Protein AF-A0A5E4XZZ7-F1 (afdb_monomer_lite)

Sequence (105 aa):
MIPFALSSIASPIALQRLDGAQTLAAIDVLADVLIDCVQGGASVSFMQPLTRERATAFWRKVAEGVARGERALLVARWREPGSARDGEIVGQPPLAPSARHQRTK

Secondary structure (DSSP, 8-state):
------------EEEEEE-HHHHHHTHHHHHHHHHHHHHTT---SPPSP--HHHHHHHHHHHHHHHHTTS--EEEEEE--TTSS----B---PPPPPP-------

Foldseek 3Di:
DDPPPPPPPPQQKDKDKDALVRLLVCLQLQLVLVQCCVVVVPPDPDDPDDDSVNSSVVSNVVSVCRNVVVDIDMWIWGDDVPDPDGDHTNDDDDDDDDDDDDDDD

Structure (mmCIF, N/CA/C/O backbone):
data_AF-A0A5E4XZZ7-F1
#
_entry.id   AF-A0A5E4XZZ7-F1
#
loop_
_atom_site.group_PDB
_atom_site.id
_atom_site.type_symbol
_atom_site.label_atom_id
_atom_site.label_alt_id
_atom_site.label_comp_id
_atom_site.label_asym_id
_atom_site.label_entity_id
_atom_site.label_seq_id
_atom_site.pdbx_PDB_ins_code
_atom_site.Cartn_x
_atom_site.Cartn_y
_atom_site.Cartn_z
_atom_site.occupancy
_atom_site.B_iso_or_equiv
_atom_site.auth_seq_id
_atom_site.auth_comp_id
_atom_site.auth_asym_id
_atom_site.auth_atom_id
_atom_site.pdbx_PDB_model_num
ATOM 1 N N . MET A 1 1 ? -22.284 -7.184 -41.454 1.00 45.28 1 MET A N 1
ATOM 2 C CA . MET A 1 1 ? -22.952 -7.025 -40.145 1.00 45.28 1 MET A CA 1
ATOM 3 C C . MET A 1 1 ? -22.114 -7.778 -39.120 1.00 45.28 1 MET A C 1
ATOM 5 O O . MET A 1 1 ? -22.239 -8.988 -39.025 1.00 45.28 1 MET A O 1
ATOM 9 N N . ILE A 1 2 ? -21.158 -7.100 -38.480 1.00 46.88 2 ILE A N 1
ATOM 10 C CA . ILE A 1 2 ? -20.247 -7.693 -37.484 1.00 46.88 2 ILE A CA 1
ATOM 11 C C . ILE A 1 2 ? -20.824 -7.351 -36.104 1.00 46.88 2 ILE A C 1
ATOM 13 O O . ILE A 1 2 ? -21.117 -6.172 -35.886 1.00 46.88 2 ILE A O 1
ATOM 17 N N . PRO A 1 3 ? -21.021 -8.312 -35.184 1.00 49.19 3 PRO A N 1
ATOM 18 C CA . PRO A 1 3 ? -21.425 -7.981 -33.832 1.00 49.19 3 PRO A CA 1
ATOM 19 C C . PRO A 1 3 ? -20.214 -7.361 -33.136 1.00 49.19 3 PRO A C 1
ATOM 21 O O . PRO A 1 3 ? -19.229 -8.033 -32.838 1.00 49.19 3 PRO A O 1
ATOM 24 N N . PHE A 1 4 ? -20.275 -6.049 -32.925 1.00 41.44 4 PHE A N 1
ATOM 25 C CA . PHE A 1 4 ? -19.386 -5.339 -32.018 1.00 41.44 4 PHE A CA 1
ATOM 26 C C . PHE A 1 4 ? -19.702 -5.872 -30.617 1.00 41.44 4 PHE A C 1
ATOM 28 O O . PHE A 1 4 ? -20.633 -5.412 -29.958 1.00 41.44 4 PHE A O 1
ATOM 35 N N . ALA A 1 5 ? -18.991 -6.917 -30.192 1.00 49.12 5 ALA A N 1
ATOM 36 C CA . ALA A 1 5 ? -18.970 -7.291 -28.794 1.00 49.12 5 ALA A CA 1
ATOM 37 C C . ALA A 1 5 ? -18.444 -6.062 -28.055 1.00 49.12 5 ALA A C 1
ATOM 39 O O . ALA A 1 5 ? -17.277 -5.693 -28.191 1.00 49.12 5 ALA A O 1
ATOM 40 N N . LEU A 1 6 ? -19.327 -5.390 -27.320 1.00 46.50 6 LEU A N 1
ATOM 41 C CA . LEU A 1 6 ? -18.929 -4.517 -26.232 1.00 46.50 6 LEU A CA 1
ATOM 42 C C . LEU A 1 6 ? -18.174 -5.420 -25.258 1.00 46.50 6 LEU A C 1
ATOM 44 O O . LEU A 1 6 ? -18.767 -6.025 -24.368 1.00 46.50 6 LEU A O 1
ATOM 48 N N . SER A 1 7 ? -16.872 -5.584 -25.497 1.00 50.84 7 SER A N 1
ATOM 49 C CA . SER A 1 7 ? -15.948 -6.133 -24.524 1.00 50.84 7 SER A CA 1
ATOM 50 C C . SER A 1 7 ? -16.039 -5.166 -23.363 1.00 50.84 7 SER A C 1
ATOM 52 O O . SER A 1 7 ? -15.493 -4.067 -23.422 1.00 50.84 7 SER A O 1
ATOM 54 N N . SER A 1 8 ? -16.873 -5.517 -22.386 1.00 53.66 8 SER A N 1
ATOM 55 C CA . SER A 1 8 ? -17.053 -4.759 -21.164 1.00 53.66 8 SER A CA 1
ATOM 56 C C . SER A 1 8 ? -15.661 -4.481 -20.628 1.00 53.66 8 SER A C 1
ATOM 58 O O . SER A 1 8 ? -14.963 -5.401 -20.206 1.00 53.66 8 SER A O 1
ATOM 60 N N . ILE A 1 9 ? -15.243 -3.219 -20.685 1.00 52.59 9 ILE A N 1
ATOM 61 C CA . ILE A 1 9 ? -13.971 -2.734 -20.152 1.00 52.59 9 ILE A CA 1
ATOM 62 C C . ILE A 1 9 ? -14.116 -2.660 -18.625 1.00 52.59 9 ILE A C 1
ATOM 64 O O . ILE A 1 9 ? -13.876 -1.633 -17.999 1.00 52.59 9 ILE A O 1
ATOM 68 N N . ALA A 1 10 ? -14.610 -3.735 -18.011 1.00 56.34 10 ALA A N 1
ATOM 69 C CA . ALA A 1 10 ? -14.570 -3.898 -16.578 1.00 56.34 10 ALA A CA 1
ATOM 70 C C . ALA A 1 10 ? -13.105 -4.177 -16.270 1.00 56.34 10 ALA A C 1
ATOM 72 O O . ALA A 1 10 ? -12.651 -5.316 -16.362 1.00 56.34 10 ALA A O 1
ATOM 73 N N . SER A 1 11 ? -12.345 -3.108 -16.024 1.00 59.78 11 SER A N 1
ATOM 74 C CA . SER A 1 11 ? -10.963 -3.231 -15.594 1.00 59.78 11 SER A CA 1
ATOM 75 C C . SER A 1 11 ? -10.926 -4.243 -14.446 1.00 59.78 11 SER A C 1
ATOM 77 O O . SER A 1 11 ? -11.712 -4.095 -13.505 1.00 59.78 11 SER A O 1
ATOM 79 N N . PRO A 1 12 ? -10.065 -5.269 -14.510 1.00 71.25 12 PRO A N 1
ATOM 80 C CA . PRO A 1 12 ? -9.959 -6.336 -13.512 1.00 71.25 12 PRO A CA 1
ATOM 81 C C . PRO A 1 12 ? -9.361 -5.838 -12.184 1.00 71.25 12 PRO A C 1
ATOM 83 O O . PRO A 1 12 ? -8.545 -6.495 -11.553 1.00 71.25 12 PRO A O 1
ATOM 86 N N . ILE A 1 13 ? -9.721 -4.640 -11.746 1.00 76.56 13 ILE A N 1
ATOM 87 C CA . ILE A 1 13 ? -9.168 -3.995 -10.570 1.00 76.56 13 ILE A CA 1
ATOM 88 C C . ILE A 1 13 ? -10.130 -4.232 -9.409 1.00 76.56 13 ILE A C 1
ATOM 90 O O . ILE A 1 13 ? -11.238 -3.701 -9.377 1.00 76.56 13 ILE A O 1
ATOM 94 N N . ALA A 1 14 ? -9.694 -5.023 -8.434 1.00 80.88 14 ALA A N 1
ATOM 95 C CA . ALA A 1 14 ? -10.380 -5.208 -7.167 1.00 80.88 14 ALA A CA 1
ATOM 96 C C . ALA A 1 14 ? -9.813 -4.239 -6.123 1.00 80.88 14 ALA A C 1
ATOM 98 O O . ALA A 1 14 ? -8.618 -4.258 -5.825 1.00 80.88 14 ALA A O 1
ATOM 99 N N . LEU A 1 15 ? -10.671 -3.407 -5.533 1.00 82.62 15 LEU A N 1
ATOM 100 C CA . LEU A 1 15 ? -10.294 -2.581 -4.388 1.00 82.62 15 LEU A CA 1
ATOM 101 C C . LEU A 1 15 ? -10.382 -3.408 -3.104 1.00 82.62 15 LEU A C 1
ATOM 103 O O . LEU A 1 15 ? -11.420 -3.995 -2.803 1.00 82.62 15 LEU A O 1
ATOM 107 N N . GLN A 1 16 ? -9.308 -3.419 -2.324 1.00 86.56 16 GLN A N 1
ATOM 108 C CA . GLN A 1 16 ? -9.239 -4.073 -1.024 1.00 86.56 16 GLN A CA 1
ATOM 109 C C . GLN A 1 16 ? -8.833 -3.057 0.041 1.00 86.56 16 GLN A C 1
ATOM 111 O O . GLN A 1 16 ? -7.883 -2.296 -0.136 1.00 86.56 16 GLN A O 1
ATOM 116 N N . ARG A 1 17 ? -9.527 -3.064 1.179 1.00 87.88 17 ARG A N 1
ATOM 117 C CA . ARG A 1 17 ? -9.086 -2.335 2.370 1.00 87.88 17 ARG A CA 1
ATOM 118 C C . ARG A 1 17 ? -8.075 -3.178 3.136 1.00 87.88 17 ARG A C 1
ATOM 120 O O . ARG A 1 17 ? -8.354 -4.345 3.393 1.00 87.88 17 ARG A O 1
ATOM 127 N N . LEU A 1 18 ? -6.939 -2.588 3.497 1.00 88.06 18 LEU A N 1
ATOM 128 C CA . LEU A 1 18 ? -5.955 -3.232 4.364 1.00 88.06 18 LEU A CA 1
ATOM 129 C C . LEU A 1 18 ? -6.146 -2.778 5.811 1.00 88.06 18 LEU A C 1
ATOM 131 O O . LEU A 1 18 ? -6.358 -1.591 6.072 1.00 88.06 18 LEU A O 1
ATOM 135 N N . ASP A 1 19 ? -6.065 -3.721 6.746 1.00 90.25 19 ASP A N 1
ATOM 136 C CA . ASP A 1 19 ? -5.857 -3.424 8.165 1.00 90.25 19 ASP A CA 1
ATOM 137 C C . ASP A 1 19 ? -4.364 -3.193 8.476 1.00 90.25 19 ASP A C 1
ATOM 139 O O . ASP A 1 19 ? -3.503 -3.266 7.594 1.00 90.25 19 ASP A O 1
ATOM 143 N N . GLY A 1 20 ? -4.038 -2.874 9.731 1.00 86.19 20 GLY A N 1
ATOM 144 C CA . GLY A 1 20 ? -2.665 -2.571 10.141 1.00 86.19 20 GLY A CA 1
ATOM 145 C C . GLY A 1 20 ? -1.683 -3.727 9.918 1.00 86.19 20 GLY A C 1
ATOM 146 O O . GLY A 1 20 ? -0.589 -3.500 9.403 1.00 86.19 20 GLY A O 1
ATOM 147 N N . ALA A 1 21 ? -2.076 -4.965 10.232 1.00 88.38 21 ALA A N 1
ATOM 148 C CA . ALA A 1 21 ? -1.232 -6.146 10.053 1.00 88.38 21 ALA A CA 1
ATOM 149 C C . ALA A 1 21 ? -1.043 -6.469 8.566 1.00 88.38 21 ALA A C 1
ATOM 151 O O . ALA A 1 21 ? 0.075 -6.732 8.120 1.00 88.38 21 ALA A O 1
ATOM 152 N N . GLN A 1 22 ? -2.113 -6.364 7.776 1.00 88.44 22 GLN A N 1
ATOM 153 C CA . GLN A 1 22 ? -2.039 -6.524 6.322 1.00 88.44 22 GLN A CA 1
ATOM 154 C C . GLN A 1 22 ? -1.177 -5.445 5.658 1.00 88.44 22 GLN A C 1
ATOM 156 O O . GLN A 1 22 ? -0.441 -5.734 4.718 1.00 88.44 22 GLN A O 1
ATOM 161 N N . THR A 1 23 ? -1.239 -4.209 6.157 1.00 87.50 23 THR A N 1
ATOM 162 C CA . THR A 1 23 ? -0.394 -3.109 5.677 1.00 87.50 23 THR A CA 1
ATOM 163 C C . THR A 1 23 ? 1.073 -3.387 5.988 1.00 87.50 23 THR A C 1
ATOM 165 O O . THR A 1 23 ? 1.909 -3.234 5.105 1.00 87.50 23 THR A O 1
ATOM 168 N N . LEU A 1 24 ? 1.380 -3.850 7.206 1.00 88.75 24 LEU A N 1
ATOM 169 C CA . LEU A 1 24 ? 2.729 -4.247 7.625 1.00 88.75 24 LEU A CA 1
ATOM 170 C C . LEU A 1 24 ? 3.314 -5.354 6.740 1.00 88.75 24 LEU A C 1
ATOM 172 O O . LEU A 1 24 ? 4.466 -5.256 6.324 1.00 88.75 24 LEU A O 1
ATOM 176 N N . ALA A 1 25 ? 2.513 -6.365 6.404 1.00 89.94 25 ALA A N 1
ATOM 177 C CA . ALA A 1 25 ? 2.927 -7.445 5.510 1.00 89.94 25 ALA A CA 1
ATOM 178 C C . ALA A 1 25 ? 3.155 -6.980 4.058 1.0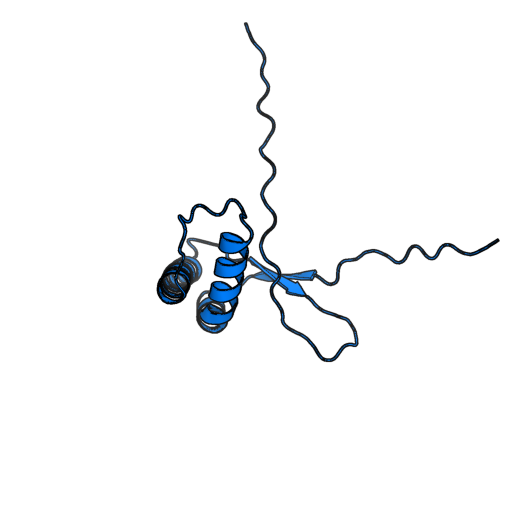0 89.94 25 ALA A C 1
ATOM 180 O O . ALA A 1 25 ? 3.911 -7.610 3.326 1.00 89.94 25 ALA A O 1
ATOM 181 N N . ALA A 1 26 ? 2.517 -5.885 3.637 1.00 89.00 26 ALA A N 1
ATOM 182 C CA . ALA A 1 26 ? 2.599 -5.355 2.277 1.00 89.00 26 ALA A CA 1
ATOM 183 C C . ALA A 1 26 ? 3.592 -4.188 2.119 1.00 89.00 26 ALA A C 1
ATOM 185 O O . ALA A 1 26 ? 3.644 -3.595 1.043 1.00 89.00 26 ALA A O 1
ATOM 186 N N . ILE A 1 27 ? 4.368 -3.841 3.156 1.00 91.50 27 ILE A N 1
ATOM 187 C CA . ILE A 1 27 ? 5.236 -2.650 3.162 1.00 91.50 27 ILE A CA 1
ATOM 188 C C . ILE A 1 27 ? 6.186 -2.609 1.965 1.00 91.50 27 ILE A C 1
ATOM 190 O O . ILE A 1 27 ? 6.333 -1.544 1.374 1.00 91.50 27 ILE A O 1
ATOM 194 N N . ASP A 1 28 ? 6.824 -3.726 1.617 1.00 87.56 28 ASP A N 1
ATOM 195 C CA . ASP A 1 28 ? 7.824 -3.738 0.544 1.00 87.56 28 ASP A CA 1
ATOM 196 C C . ASP A 1 28 ? 7.184 -3.438 -0.816 1.00 87.56 28 ASP A C 1
ATOM 198 O O . ASP A 1 28 ? 7.633 -2.543 -1.525 1.00 87.56 28 ASP A O 1
ATOM 202 N N . VAL A 1 29 ? 6.058 -4.089 -1.121 1.00 87.31 29 VAL A N 1
ATOM 203 C CA . VAL A 1 29 ? 5.296 -3.848 -2.358 1.00 87.31 29 VAL A CA 1
ATOM 204 C C . VAL A 1 29 ? 4.752 -2.418 -2.396 1.00 87.31 29 VAL A C 1
ATOM 206 O O . VAL A 1 29 ? 4.831 -1.742 -3.417 1.00 87.31 29 VAL A O 1
ATOM 209 N N . LEU A 1 30 ? 4.223 -1.919 -1.276 1.00 88.62 30 LEU A N 1
ATOM 210 C CA . LEU A 1 30 ? 3.730 -0.544 -1.175 1.00 88.62 30 LEU A CA 1
ATOM 211 C C . LEU A 1 30 ? 4.860 0.486 -1.330 1.00 88.62 30 LEU A C 1
ATOM 213 O O . LEU A 1 30 ? 4.641 1.565 -1.885 1.00 88.62 30 LEU A O 1
ATOM 217 N N . ALA A 1 31 ? 6.061 0.183 -0.831 1.00 89.75 31 ALA A N 1
ATOM 218 C CA . ALA A 1 31 ? 7.235 1.032 -0.980 1.00 89.75 31 ALA A CA 1
ATOM 219 C C . ALA A 1 31 ? 7.668 1.118 -2.444 1.00 89.75 31 ALA A C 1
ATOM 221 O O . ALA A 1 31 ? 7.898 2.226 -2.922 1.00 89.75 31 ALA A O 1
ATOM 222 N N . ASP A 1 32 ? 7.701 -0.011 -3.151 1.00 86.12 32 ASP A N 1
ATOM 223 C CA . ASP A 1 32 ? 8.056 -0.060 -4.570 1.00 86.12 32 ASP A CA 1
ATOM 224 C C . ASP A 1 32 ? 7.041 0.743 -5.413 1.00 86.12 32 ASP A C 1
ATOM 226 O O . ASP A 1 32 ? 7.434 1.659 -6.132 1.00 86.12 32 ASP A O 1
ATOM 230 N N . VAL A 1 33 ? 5.730 0.553 -5.192 1.00 86.75 33 VAL A N 1
ATOM 231 C CA . VAL A 1 33 ? 4.669 1.348 -5.852 1.00 86.75 33 VAL A CA 1
ATOM 232 C C . VAL A 1 33 ? 4.813 2.850 -5.576 1.00 86.75 33 VAL A C 1
ATOM 234 O O . VAL A 1 33 ? 4.602 3.680 -6.464 1.00 86.75 33 VAL A O 1
ATOM 237 N N . LEU A 1 34 ? 5.157 3.233 -4.341 1.00 84.38 34 LEU A N 1
ATOM 238 C CA . LEU A 1 34 ? 5.343 4.639 -3.978 1.00 84.38 34 LEU A CA 1
ATOM 239 C C . LEU A 1 34 ? 6.559 5.248 -4.686 1.00 84.38 34 LEU A C 1
ATOM 241 O O . LEU A 1 34 ? 6.492 6.392 -5.136 1.00 84.38 34 LEU A O 1
ATOM 245 N N . ILE A 1 35 ? 7.659 4.503 -4.780 1.00 84.50 35 ILE A N 1
ATOM 246 C CA . ILE A 1 35 ? 8.867 4.931 -5.490 1.00 84.50 35 ILE A CA 1
ATOM 247 C C . ILE A 1 35 ? 8.558 5.116 -6.975 1.00 84.50 35 ILE A C 1
ATOM 249 O O . ILE A 1 35 ? 8.869 6.181 -7.508 1.00 84.50 35 ILE A O 1
ATOM 253 N N . ASP A 1 36 ? 7.872 4.158 -7.599 1.00 83.69 36 ASP A N 1
ATOM 254 C CA . ASP A 1 36 ? 7.467 4.232 -9.006 1.00 83.69 36 ASP A CA 1
ATOM 255 C C . ASP A 1 36 ? 6.575 5.450 -9.272 1.00 83.69 36 ASP A C 1
ATOM 257 O O . ASP A 1 36 ? 6.774 6.177 -10.244 1.00 83.69 36 ASP A O 1
ATOM 261 N N . CYS A 1 37 ? 5.641 5.752 -8.365 1.00 82.25 37 CYS A N 1
ATOM 262 C CA . CYS A 1 37 ? 4.801 6.948 -8.450 1.00 82.25 37 CYS A CA 1
ATOM 263 C C . CYS A 1 37 ? 5.614 8.251 -8.344 1.00 82.25 37 CYS A C 1
ATOM 265 O O . CYS A 1 37 ? 5.383 9.186 -9.112 1.00 82.25 37 CYS A O 1
ATOM 267 N N . VAL A 1 38 ? 6.573 8.333 -7.413 1.00 81.75 38 VAL A N 1
ATOM 268 C CA . VAL A 1 38 ? 7.440 9.515 -7.239 1.00 81.75 38 VAL A CA 1
ATOM 269 C C . VAL A 1 38 ? 8.372 9.710 -8.435 1.00 81.75 38 VAL A C 1
ATOM 271 O O . VAL A 1 38 ? 8.590 10.845 -8.865 1.00 81.75 38 VAL A O 1
ATOM 274 N N . GLN A 1 39 ? 8.918 8.621 -8.978 1.00 77.62 39 GLN A N 1
ATOM 275 C CA . GLN A 1 39 ? 9.771 8.643 -10.167 1.00 77.62 39 GLN A CA 1
ATOM 276 C C . GLN A 1 39 ? 8.975 8.987 -11.429 1.00 77.62 39 GLN A C 1
ATOM 278 O O . GLN A 1 39 ? 9.438 9.779 -12.245 1.00 77.62 39 GLN A O 1
ATOM 283 N N . GLY A 1 40 ? 7.750 8.471 -11.549 1.00 69.81 40 GLY A N 1
ATOM 284 C CA . GLY A 1 40 ? 6.813 8.774 -12.630 1.00 69.81 40 GLY A CA 1
ATOM 285 C C . GLY A 1 40 ? 6.219 10.186 -12.584 1.00 69.81 40 GLY A C 1
ATOM 286 O O . GLY A 1 40 ? 5.392 10.523 -13.428 1.00 69.81 40 GLY A O 1
ATOM 287 N N . GLY A 1 41 ? 6.613 11.019 -11.614 1.00 63.75 41 GLY A N 1
ATOM 288 C CA . GLY A 1 41 ? 6.156 12.405 -11.504 1.00 63.75 41 GLY A CA 1
ATOM 289 C C . GLY A 1 41 ? 4.706 12.545 -11.040 1.00 63.75 41 GLY A C 1
ATOM 290 O O . GLY A 1 41 ? 4.101 13.601 -11.238 1.00 63.75 41 GLY A O 1
ATOM 291 N N . ALA A 1 42 ? 4.130 11.510 -10.418 1.00 67.19 42 ALA A N 1
ATOM 292 C CA . ALA A 1 42 ? 2.843 11.649 -9.755 1.00 67.19 42 ALA A CA 1
ATOM 293 C C . ALA A 1 42 ? 2.965 12.720 -8.662 1.00 67.19 42 ALA A C 1
ATOM 295 O O . ALA A 1 42 ? 3.946 12.754 -7.918 1.00 67.19 42 ALA A O 1
ATOM 296 N N . SER A 1 43 ? 1.960 13.591 -8.541 1.00 55.28 43 SER A N 1
ATOM 297 C CA . SER A 1 43 ? 1.918 14.655 -7.528 1.00 55.28 43 SER A CA 1
ATOM 298 C C . SER A 1 43 ? 1.608 14.094 -6.129 1.00 55.28 43 SER A C 1
ATOM 300 O O . SER A 1 43 ? 0.652 14.499 -5.470 1.00 55.28 43 SER A O 1
ATOM 302 N N . VAL A 1 44 ? 2.410 13.135 -5.675 1.00 62.44 44 VAL A N 1
ATOM 303 C CA . VAL A 1 44 ? 2.506 12.692 -4.286 1.00 62.44 44 VAL A CA 1
ATOM 304 C C . VAL A 1 44 ? 3.542 13.602 -3.624 1.00 62.44 44 VAL A C 1
ATOM 306 O O . VAL A 1 44 ? 4.604 13.808 -4.191 1.00 62.44 44 VAL A O 1
ATOM 309 N N . SER A 1 45 ? 3.244 14.218 -2.478 1.00 62.53 45 SER A N 1
ATOM 310 C CA . SER A 1 45 ? 4.003 15.328 -1.857 1.00 62.53 45 SER A CA 1
ATOM 311 C C . SER A 1 45 ? 5.447 15.017 -1.389 1.00 62.53 45 SER A C 1
ATOM 313 O O . SER A 1 45 ? 5.917 15.577 -0.398 1.00 62.53 45 SER A O 1
ATOM 315 N N . PHE A 1 46 ? 6.160 14.113 -2.058 1.00 61.22 46 PHE A N 1
ATOM 316 C CA . PHE A 1 46 ? 7.529 13.711 -1.782 1.00 61.22 46 PHE A CA 1
ATOM 317 C C . PHE A 1 46 ? 8.513 14.463 -2.682 1.00 61.22 46 PHE A C 1
ATOM 319 O O . PHE A 1 46 ? 8.382 14.495 -3.901 1.00 61.22 46 PHE A O 1
ATOM 326 N N . MET A 1 47 ? 9.545 15.028 -2.060 1.00 59.38 47 MET A N 1
ATOM 327 C CA . MET A 1 47 ? 10.703 15.583 -2.760 1.00 59.38 47 MET A CA 1
ATOM 328 C C . MET A 1 47 ? 11.652 14.440 -3.141 1.00 59.38 47 MET A C 1
ATOM 330 O O . MET A 1 47 ? 12.017 13.629 -2.283 1.00 59.38 47 MET A O 1
ATOM 334 N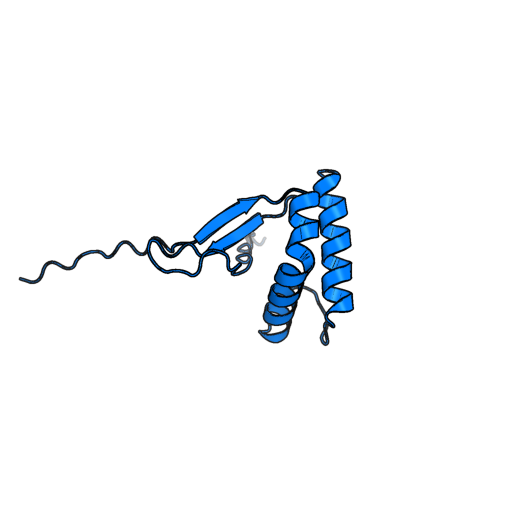 N . GLN A 1 48 ? 12.047 14.374 -4.413 1.00 55.62 48 GLN A N 1
ATOM 335 C CA . GLN A 1 48 ? 13.048 13.421 -4.897 1.00 55.62 48 GLN A CA 1
ATOM 336 C C . GLN A 1 48 ? 14.446 13.736 -4.320 1.00 55.62 48 GLN A C 1
ATOM 338 O O . GLN A 1 48 ? 14.752 14.909 -4.094 1.00 55.62 48 GLN A O 1
ATOM 343 N N . PRO A 1 49 ? 15.317 12.724 -4.117 1.00 66.94 49 PRO A N 1
ATOM 344 C CA . PRO A 1 49 ? 15.079 11.287 -4.296 1.00 66.94 49 PRO A CA 1
ATOM 345 C C . PRO A 1 49 ? 14.398 10.631 -3.076 1.00 66.94 49 PRO A C 1
ATOM 347 O O . PRO A 1 49 ? 14.754 10.881 -1.919 1.00 66.94 49 PRO A O 1
ATOM 350 N N . LEU A 1 50 ? 13.429 9.746 -3.337 1.00 76.62 50 LEU A N 1
ATOM 351 C CA . LEU A 1 50 ? 12.819 8.883 -2.321 1.00 76.62 50 LEU A CA 1
ATOM 352 C C . LEU A 1 50 ? 13.585 7.555 -2.270 1.00 76.62 50 LEU A C 1
ATOM 354 O O . LEU A 1 50 ? 13.562 6.794 -3.232 1.00 76.62 50 LEU A O 1
ATOM 358 N N . THR A 1 51 ? 14.269 7.282 -1.158 1.00 85.81 51 THR A N 1
ATOM 359 C CA . THR A 1 51 ? 14.949 5.994 -0.953 1.00 85.81 51 THR A CA 1
ATOM 360 C C . THR A 1 51 ? 13.969 4.937 -0.453 1.00 85.81 51 THR A C 1
ATOM 362 O O . THR A 1 51 ? 12.934 5.269 0.141 1.00 85.81 51 THR A O 1
ATOM 365 N N . ARG A 1 52 ? 14.313 3.657 -0.637 1.00 86.62 52 ARG A N 1
ATOM 366 C CA . ARG A 1 52 ? 13.478 2.540 -0.182 1.00 86.62 52 ARG A CA 1
ATOM 367 C C . ARG A 1 52 ? 13.261 2.570 1.323 1.00 86.62 52 ARG A C 1
ATOM 369 O O . ARG A 1 52 ? 12.132 2.436 1.773 1.00 86.62 52 ARG A O 1
ATOM 376 N N . GLU A 1 53 ? 14.287 2.894 2.103 1.00 87.75 53 GLU A N 1
ATOM 377 C CA . GLU A 1 53 ? 14.193 2.989 3.564 1.00 87.75 53 GLU A CA 1
ATOM 378 C C . GLU A 1 53 ? 13.194 4.068 3.995 1.00 87.75 53 GLU A C 1
ATOM 380 O O . GLU A 1 53 ? 12.411 3.863 4.925 1.00 87.75 53 GLU A O 1
ATOM 385 N N . ARG A 1 54 ? 13.182 5.217 3.302 1.00 85.94 54 ARG A N 1
ATOM 386 C CA . ARG A 1 54 ? 12.227 6.303 3.570 1.00 85.94 54 ARG A CA 1
ATOM 387 C C . ARG A 1 54 ? 10.804 5.907 3.182 1.00 85.94 54 ARG A C 1
ATOM 389 O O . ARG A 1 54 ? 9.879 6.225 3.930 1.00 85.94 54 ARG A O 1
ATOM 396 N N . ALA A 1 55 ? 10.630 5.200 2.066 1.00 87.19 55 ALA A N 1
ATOM 397 C CA . ALA A 1 55 ? 9.336 4.675 1.636 1.00 87.19 55 ALA A CA 1
ATOM 398 C C . ALA A 1 55 ? 8.791 3.635 2.635 1.00 87.19 55 ALA A C 1
ATOM 400 O O . ALA A 1 55 ? 7.671 3.772 3.127 1.00 87.19 55 ALA A O 1
ATOM 401 N N . THR A 1 56 ? 9.609 2.660 3.040 1.00 89.44 56 THR A N 1
ATOM 402 C CA . THR A 1 56 ? 9.282 1.660 4.068 1.00 89.44 56 THR A CA 1
ATOM 403 C C . THR A 1 56 ? 8.926 2.327 5.402 1.00 89.44 56 THR A C 1
ATOM 405 O O . THR A 1 56 ? 7.918 1.985 6.021 1.00 89.44 56 THR A O 1
ATOM 408 N N . ALA A 1 57 ? 9.711 3.312 5.855 1.00 89.31 57 ALA A N 1
ATOM 409 C CA . ALA A 1 57 ? 9.450 4.033 7.103 1.00 89.31 57 ALA A CA 1
ATOM 410 C C . ALA A 1 57 ? 8.140 4.837 7.061 1.00 89.31 57 ALA A C 1
ATOM 412 O O . ALA A 1 57 ? 7.430 4.915 8.066 1.00 89.31 57 ALA A O 1
ATOM 413 N N . PHE A 1 58 ? 7.796 5.415 5.907 1.00 89.00 58 PHE A N 1
ATOM 414 C CA . PHE A 1 58 ? 6.502 6.057 5.698 1.00 89.00 58 PHE A CA 1
ATOM 415 C C . PHE A 1 58 ? 5.355 5.046 5.834 1.00 89.00 58 PHE A C 1
ATOM 417 O O . PHE A 1 58 ? 4.436 5.274 6.623 1.00 89.00 58 PHE A O 1
ATOM 424 N N . TRP A 1 59 ? 5.439 3.901 5.153 1.00 91.50 59 TRP A N 1
ATOM 425 C CA . TRP A 1 59 ? 4.395 2.873 5.200 1.00 91.50 59 TRP A CA 1
ATOM 426 C C . TRP A 1 59 ? 4.226 2.229 6.577 1.00 91.50 59 TRP A C 1
ATOM 428 O O . TRP A 1 59 ? 3.098 1.941 6.967 1.00 91.50 59 TRP A O 1
ATOM 438 N N . ARG A 1 60 ? 5.296 2.106 7.373 1.00 90.50 60 ARG A N 1
ATOM 439 C CA . ARG A 1 60 ? 5.197 1.696 8.788 1.00 90.50 60 ARG A CA 1
ATOM 440 C C . ARG A 1 60 ? 4.335 2.654 9.610 1.00 90.50 60 ARG A C 1
ATOM 442 O O . ARG A 1 60 ? 3.421 2.214 10.300 1.00 90.50 60 ARG A O 1
ATOM 449 N N . LYS A 1 61 ? 4.556 3.966 9.476 1.00 89.69 61 LYS A N 1
ATOM 450 C CA . LYS A 1 61 ? 3.729 4.983 10.153 1.00 89.69 61 LYS A CA 1
ATOM 451 C C . LYS A 1 61 ? 2.274 4.942 9.686 1.00 89.69 61 LYS A C 1
ATOM 453 O O . LYS A 1 61 ? 1.362 5.161 10.481 1.00 89.69 61 LYS A O 1
ATOM 458 N N . VAL A 1 62 ? 2.042 4.662 8.401 1.00 88.94 62 VAL A N 1
ATOM 459 C CA . VAL A 1 62 ? 0.686 4.465 7.868 1.00 88.94 62 VAL A CA 1
ATOM 460 C C . VAL A 1 62 ? 0.042 3.226 8.487 1.00 88.94 62 VAL A C 1
ATOM 462 O O . VAL A 1 62 ? -1.088 3.331 8.952 1.00 88.94 62 VAL A O 1
ATOM 465 N N . ALA A 1 63 ? 0.752 2.098 8.568 1.00 88.94 63 ALA A N 1
ATOM 466 C CA . ALA A 1 63 ? 0.250 0.867 9.180 1.00 88.94 63 ALA A CA 1
ATOM 467 C C . ALA A 1 63 ? -0.180 1.083 10.640 1.00 88.94 63 ALA A C 1
ATOM 469 O O . ALA A 1 63 ? -1.262 0.651 11.032 1.00 88.94 63 ALA A O 1
ATOM 470 N N . GLU A 1 64 ? 0.610 1.821 11.423 1.00 89.56 64 GLU A N 1
ATOM 471 C CA . GLU A 1 64 ? 0.255 2.195 12.798 1.00 89.56 64 GLU A CA 1
ATOM 472 C C . GLU A 1 64 ? -0.996 3.083 12.866 1.00 89.56 64 GLU A C 1
ATOM 474 O O . GLU A 1 64 ? -1.818 2.921 13.766 1.00 89.56 64 GLU A O 1
ATOM 479 N N . GLY A 1 65 ? -1.156 4.033 11.940 1.00 87.94 65 GLY A N 1
ATOM 480 C CA . GLY A 1 65 ? -2.354 4.877 11.862 1.00 87.94 65 GLY A CA 1
ATOM 481 C C . GLY A 1 65 ? -3.601 4.100 11.425 1.00 87.94 65 GLY A C 1
ATOM 482 O O . GLY A 1 65 ? -4.696 4.352 11.921 1.00 87.94 65 GLY A O 1
ATOM 483 N N . VAL A 1 66 ? -3.438 3.114 10.539 1.00 90.50 66 VAL A N 1
ATOM 484 C CA . VAL A 1 66 ? -4.512 2.197 10.129 1.00 90.50 66 VAL A CA 1
ATOM 485 C C . VAL A 1 66 ? -4.912 1.283 11.286 1.00 90.50 66 VAL A C 1
ATOM 487 O O . VAL A 1 66 ? -6.103 1.122 11.543 1.00 90.50 66 VAL A O 1
ATOM 490 N N . ALA A 1 67 ? -3.943 0.735 12.025 1.00 87.75 67 ALA A N 1
ATOM 4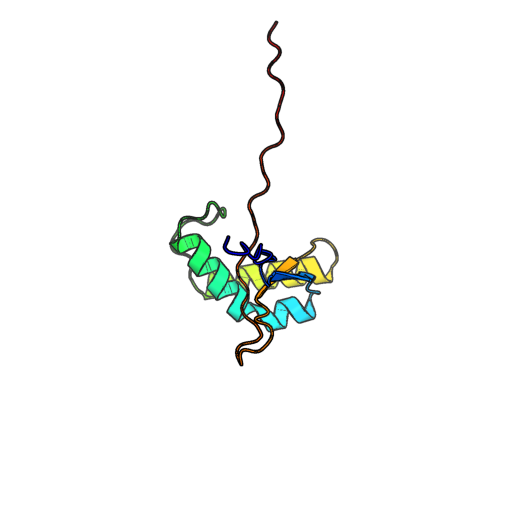91 C CA . ALA A 1 67 ? -4.194 -0.096 13.204 1.00 87.75 67 ALA A CA 1
ATOM 492 C C . ALA A 1 67 ? -4.968 0.661 14.295 1.00 87.75 67 ALA A C 1
ATOM 494 O O . ALA A 1 67 ? -5.837 0.093 14.949 1.00 87.75 67 ALA A O 1
ATOM 495 N N . ARG A 1 68 ? -4.689 1.961 14.453 1.00 88.00 68 ARG A N 1
ATOM 496 C CA . ARG A 1 68 ? -5.402 2.860 15.374 1.00 88.00 68 ARG A CA 1
ATOM 497 C C . ARG A 1 68 ? -6.756 3.350 14.848 1.00 88.00 68 ARG A C 1
ATOM 499 O O . ARG A 1 68 ? -7.450 4.073 15.553 1.00 88.00 68 ARG A O 1
ATOM 506 N N . GLY A 1 69 ? -7.132 2.995 13.618 1.00 87.00 69 GLY A N 1
ATOM 507 C CA . GLY A 1 69 ? -8.368 3.459 12.984 1.00 87.00 69 GLY A CA 1
ATOM 508 C C . GLY A 1 69 ? -8.361 4.941 12.587 1.00 87.00 69 GLY A C 1
ATOM 509 O O . GLY A 1 69 ? -9.384 5.458 12.151 1.00 87.00 69 GLY A O 1
ATOM 510 N N . GLU A 1 70 ? -7.219 5.623 12.686 1.00 87.69 70 GLU A N 1
ATOM 511 C CA . GLU A 1 70 ? -7.060 7.038 12.326 1.00 87.69 70 GLU A CA 1
ATOM 512 C C . GLU A 1 70 ? -7.084 7.244 10.803 1.00 87.69 70 GLU A C 1
ATOM 514 O O . GLU A 1 70 ? -7.326 8.350 10.317 1.00 87.69 70 GLU A O 1
ATOM 519 N N . ARG A 1 71 ? -6.784 6.188 10.032 1.00 83.56 71 ARG A N 1
ATOM 520 C CA . ARG A 1 71 ? -6.686 6.219 8.567 1.00 83.56 71 ARG A CA 1
ATOM 521 C C . ARG A 1 71 ? -7.222 4.930 7.950 1.00 83.56 71 ARG A C 1
ATOM 523 O O . ARG A 1 71 ? -7.093 3.851 8.518 1.00 83.56 71 ARG A O 1
ATOM 530 N N . ALA A 1 72 ? -7.792 5.040 6.754 1.00 84.19 72 ALA A N 1
ATOM 531 C CA . ALA A 1 72 ? -8.162 3.896 5.928 1.00 84.19 72 ALA A CA 1
ATOM 532 C C . ALA A 1 72 ? -7.163 3.753 4.776 1.00 84.19 72 ALA A C 1
ATOM 534 O O . ALA A 1 72 ? -6.958 4.715 4.037 1.00 84.19 72 ALA A O 1
ATOM 535 N N . LEU A 1 73 ? -6.575 2.566 4.607 1.00 87.12 73 LEU A N 1
ATOM 536 C CA . LEU A 1 73 ? -5.748 2.249 3.446 1.00 87.12 73 LEU A CA 1
ATOM 537 C C . LEU A 1 73 ? -6.531 1.360 2.479 1.00 87.12 73 LEU A C 1
ATOM 539 O O . LEU A 1 73 ? -6.999 0.284 2.852 1.00 87.12 73 LEU A O 1
ATOM 543 N N . LEU A 1 74 ? -6.676 1.827 1.241 1.00 86.56 74 LEU A N 1
ATOM 544 C CA . LEU A 1 74 ? -7.297 1.093 0.143 1.00 86.56 74 LEU A CA 1
ATOM 545 C C . LEU A 1 74 ? -6.232 0.806 -0.912 1.00 86.56 74 LEU A C 1
ATOM 547 O O . LEU A 1 74 ? -5.504 1.714 -1.311 1.00 86.56 74 LEU A O 1
ATOM 551 N N . VAL A 1 75 ? -6.168 -0.440 -1.370 1.00 86.44 75 VAL A N 1
ATOM 552 C CA . VAL A 1 75 ? -5.270 -0.882 -2.437 1.00 86.44 75 VAL A CA 1
ATOM 553 C C . VAL A 1 75 ? -6.078 -1.421 -3.607 1.00 86.44 75 VAL A C 1
ATOM 555 O O . VAL A 1 75 ? -7.041 -2.160 -3.422 1.00 86.44 75 VAL A O 1
ATOM 558 N N . ALA A 1 76 ? -5.681 -1.044 -4.815 1.00 83.81 76 ALA A N 1
ATOM 559 C CA . ALA A 1 76 ? -6.222 -1.572 -6.056 1.00 83.81 76 ALA A CA 1
ATOM 560 C C . ALA A 1 76 ? -5.364 -2.755 -6.499 1.00 83.81 76 ALA A C 1
ATOM 562 O O . ALA A 1 76 ? -4.196 -2.551 -6.808 1.00 83.81 76 ALA A O 1
ATOM 563 N N . ARG A 1 77 ? -5.915 -3.970 -6.511 1.00 79.69 77 ARG A N 1
ATOM 564 C CA . ARG A 1 77 ? -5.243 -5.183 -6.994 1.00 79.69 77 ARG A CA 1
ATOM 565 C C . ARG A 1 77 ? -5.762 -5.566 -8.364 1.00 79.69 77 ARG A C 1
ATOM 567 O O . ARG A 1 77 ? -6.973 -5.615 -8.565 1.00 79.69 77 ARG A O 1
ATOM 574 N N . TRP A 1 78 ? -4.859 -5.888 -9.274 1.00 75.81 78 TRP A N 1
ATOM 575 C CA . TRP A 1 78 ? -5.222 -6.458 -10.561 1.00 75.81 78 TRP A CA 1
ATOM 576 C C . TRP A 1 78 ? -5.557 -7.953 -10.413 1.00 75.81 78 TRP A C 1
ATOM 578 O O . TRP A 1 78 ? -4.828 -8.702 -9.760 1.00 75.81 78 TRP A O 1
ATOM 588 N N . ARG A 1 79 ? -6.676 -8.382 -10.999 1.00 59.41 79 ARG A N 1
ATOM 589 C CA . ARG A 1 79 ? -7.197 -9.753 -11.011 1.00 59.41 79 ARG A CA 1
ATOM 590 C C . ARG A 1 79 ? -7.470 -10.177 -12.451 1.00 59.41 79 ARG A C 1
ATOM 592 O O . ARG A 1 79 ? -8.604 -10.088 -12.903 1.00 59.41 79 ARG A O 1
ATOM 599 N N . GLU A 1 80 ? -6.464 -10.668 -13.165 1.00 57.09 80 GLU A N 1
ATOM 600 C CA . GLU A 1 80 ? -6.707 -11.348 -14.445 1.00 57.09 80 GLU A CA 1
ATOM 601 C C . GLU A 1 80 ? -7.521 -12.631 -14.190 1.00 57.09 80 GLU A C 1
ATOM 603 O O . GLU A 1 80 ? -6.997 -13.562 -13.568 1.00 57.09 80 GLU A O 1
ATOM 608 N N . PRO A 1 81 ? -8.785 -12.745 -14.644 1.00 46.28 81 PRO A N 1
ATOM 609 C CA . PRO A 1 81 ? -9.486 -14.012 -14.566 1.00 46.28 81 PRO A CA 1
ATOM 610 C C . PRO A 1 81 ? -8.856 -14.974 -15.581 1.00 46.28 81 PRO A C 1
ATOM 612 O O . PRO A 1 81 ? -9.071 -14.856 -16.783 1.00 46.28 81 PRO A O 1
ATOM 615 N N . GLY A 1 82 ? -8.072 -15.936 -15.087 1.00 53.84 82 GLY A N 1
ATOM 616 C CA . GLY A 1 82 ? -7.527 -17.036 -15.892 1.00 53.84 82 GLY A CA 1
ATOM 617 C C . GLY A 1 82 ? -6.063 -16.913 -16.323 1.00 53.84 82 GLY A C 1
ATOM 618 O O . GLY A 1 82 ? -5.616 -17.737 -17.116 1.00 53.84 82 GLY A O 1
ATOM 619 N N . SER A 1 83 ? -5.290 -15.959 -15.794 1.00 46.50 83 SER A N 1
ATOM 620 C CA . SER A 1 83 ? -3.834 -15.920 -15.995 1.00 46.50 83 SER A CA 1
ATOM 621 C C . SER A 1 83 ? -3.106 -16.038 -14.661 1.00 46.50 83 SER A C 1
ATOM 623 O O . SER A 1 83 ? -3.498 -15.428 -13.673 1.00 46.50 83 SER A O 1
ATOM 625 N N . ALA A 1 84 ? -2.048 -16.846 -14.627 1.00 46.62 84 ALA A N 1
ATOM 626 C CA . ALA A 1 84 ? -1.300 -17.272 -13.442 1.00 46.62 84 ALA A CA 1
ATOM 627 C C . ALA A 1 84 ? -0.447 -16.160 -12.778 1.00 46.62 84 ALA A C 1
ATOM 629 O O . ALA A 1 84 ? 0.710 -16.387 -12.422 1.00 46.62 84 ALA A O 1
ATOM 630 N N . ARG A 1 85 ? -0.990 -14.945 -12.638 1.00 46.75 85 ARG A N 1
ATOM 631 C CA . ARG A 1 85 ? -0.365 -13.781 -11.992 1.00 46.75 85 ARG A CA 1
ATOM 632 C C . ARG A 1 85 ? -1.409 -12.996 -11.187 1.00 46.75 85 ARG A C 1
ATOM 634 O O . ARG A 1 85 ? -1.799 -11.893 -11.550 1.00 46.75 85 ARG A O 1
ATOM 641 N N . ASP A 1 86 ? -1.884 -13.593 -10.099 1.00 42.84 86 ASP A N 1
ATOM 642 C CA . ASP A 1 86 ? -2.682 -12.907 -9.074 1.00 42.84 86 ASP A CA 1
ATOM 643 C C . ASP A 1 86 ? -1.748 -12.063 -8.174 1.00 42.84 86 ASP A C 1
ATOM 645 O O . ASP A 1 86 ? -0.817 -12.622 -7.590 1.00 42.84 86 ASP A O 1
ATOM 649 N N . GLY A 1 87 ? -2.005 -10.750 -8.005 1.00 51.19 87 GLY A N 1
ATOM 650 C CA . GLY A 1 87 ? -1.524 -10.014 -6.816 1.00 51.19 87 GLY A CA 1
ATOM 651 C C . GLY A 1 87 ? -0.943 -8.596 -6.944 1.00 51.19 87 GLY A C 1
ATOM 652 O O . GLY A 1 87 ? -0.597 -8.029 -5.907 1.00 51.19 87 GLY A O 1
ATOM 653 N N . GLU A 1 88 ? -0.830 -7.987 -8.125 1.00 56.56 88 GLU A N 1
ATOM 654 C CA . GLU A 1 88 ? -0.108 -6.705 -8.265 1.00 56.56 88 GLU A CA 1
ATOM 655 C C . GLU A 1 88 ? -0.974 -5.465 -7.951 1.00 56.56 88 GLU A C 1
ATOM 657 O O . GLU A 1 88 ? -2.146 -5.400 -8.335 1.00 56.56 88 GLU A O 1
ATOM 662 N N . ILE A 1 89 ? -0.410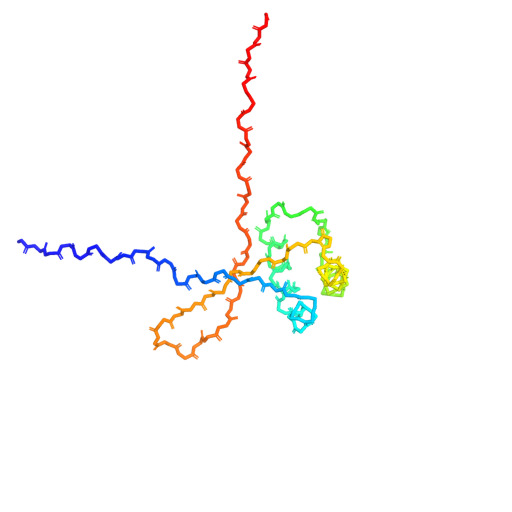 -4.493 -7.214 1.00 51.88 89 ILE A N 1
ATOM 663 C CA . ILE A 1 89 ? -1.092 -3.268 -6.756 1.00 51.88 89 ILE A CA 1
ATOM 664 C C . ILE A 1 89 ? -0.769 -2.090 -7.689 1.00 51.88 89 ILE A C 1
ATOM 666 O O . ILE A 1 89 ? 0.396 -1.754 -7.846 1.00 51.88 89 ILE A O 1
ATOM 670 N N . VAL A 1 90 ? -1.787 -1.408 -8.237 1.00 59.28 90 VAL A N 1
ATOM 671 C CA . VAL A 1 90 ? -1.625 -0.391 -9.312 1.00 59.28 90 VAL A CA 1
ATOM 672 C C . VAL A 1 90 ? -1.974 1.056 -8.874 1.00 59.28 90 VAL A C 1
ATOM 674 O O . VAL A 1 90 ? -2.311 1.911 -9.686 1.00 59.28 90 VAL A O 1
ATOM 677 N N . GLY A 1 91 ? -1.877 1.377 -7.576 1.00 53.53 91 GLY A N 1
ATOM 678 C CA . GLY A 1 91 ? -1.950 2.765 -7.063 1.00 53.53 91 GLY A CA 1
ATOM 679 C C . GLY A 1 91 ? -3.351 3.325 -6.727 1.00 53.53 91 GLY A C 1
ATOM 680 O O . GLY A 1 91 ? -4.359 2.622 -6.804 1.00 53.53 91 GLY A O 1
ATOM 681 N N . GLN A 1 92 ? -3.408 4.595 -6.281 1.00 42.31 92 GLN A N 1
ATOM 682 C CA . GLN A 1 92 ? -4.641 5.336 -5.935 1.00 42.31 92 GLN A CA 1
ATOM 683 C C . GLN A 1 92 ? -4.971 6.411 -6.993 1.00 42.31 92 GLN A C 1
ATOM 685 O O . GLN A 1 92 ? -4.075 7.169 -7.371 1.00 42.31 92 GLN A O 1
ATOM 690 N N . PRO A 1 93 ? -6.238 6.557 -7.430 1.00 48.41 93 PRO A N 1
ATOM 691 C CA . PRO A 1 93 ? -6.625 7.630 -8.343 1.00 48.41 93 PRO A CA 1
ATOM 692 C C . PRO A 1 93 ? -6.636 9.003 -7.638 1.00 48.41 93 PRO A C 1
ATOM 694 O O . PRO A 1 93 ? -7.036 9.088 -6.471 1.00 48.41 93 PRO A O 1
ATOM 697 N N . PRO A 1 94 ? -6.235 10.094 -8.321 1.00 42.81 94 PRO A N 1
ATOM 698 C CA . PRO A 1 94 ? -6.297 11.437 -7.757 1.00 42.81 94 PRO A CA 1
ATOM 699 C C . PRO A 1 94 ? -7.754 11.881 -7.570 1.00 42.81 94 PRO A C 1
ATOM 701 O O . PRO A 1 94 ? -8.578 11.774 -8.478 1.00 42.81 94 PRO A O 1
ATOM 704 N N . LEU A 1 95 ? -8.069 12.401 -6.379 1.00 44.59 95 LEU A N 1
ATOM 705 C CA . LEU A 1 95 ? -9.350 13.050 -6.101 1.00 44.59 95 LEU A CA 1
ATOM 706 C C . LEU A 1 95 ? -9.482 14.294 -6.998 1.00 44.59 95 LEU A C 1
ATOM 708 O O . LEU A 1 95 ? -8.637 1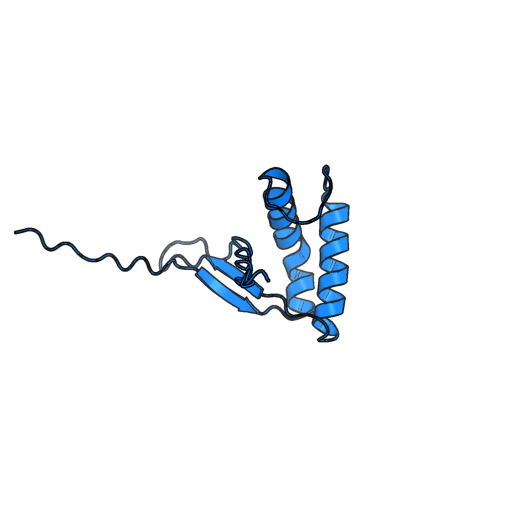5.189 -6.945 1.00 44.59 95 LEU A O 1
ATOM 712 N N . ALA A 1 96 ? -10.540 14.367 -7.805 1.00 49.09 96 ALA A N 1
ATOM 713 C CA . ALA A 1 96 ? -10.855 15.568 -8.573 1.00 49.09 96 ALA A CA 1
ATOM 714 C C . ALA A 1 96 ? -11.135 16.759 -7.624 1.00 49.09 96 ALA A C 1
ATOM 716 O O . ALA A 1 96 ? -11.841 16.582 -6.627 1.00 49.09 96 ALA A O 1
ATOM 717 N N . PRO A 1 97 ? -10.623 17.974 -7.901 1.00 38.66 97 PRO A N 1
ATOM 718 C CA . PRO A 1 97 ? -10.898 19.143 -7.075 1.00 38.66 97 PRO A CA 1
ATOM 719 C C . PRO A 1 97 ? -12.360 19.585 -7.228 1.00 38.66 97 PRO A C 1
ATOM 721 O O . PRO A 1 97 ? -12.827 19.904 -8.321 1.00 38.66 97 PRO A O 1
ATOM 724 N N . SER A 1 98 ? -13.082 19.619 -6.108 1.00 38.03 98 SER A N 1
ATOM 725 C CA . SER A 1 98 ? -14.452 20.118 -6.001 1.00 38.03 98 SER A CA 1
ATOM 726 C C . SER A 1 98 ? -14.557 21.547 -6.541 1.00 38.03 98 SER A C 1
ATOM 728 O O . SER A 1 98 ? -13.874 22.456 -6.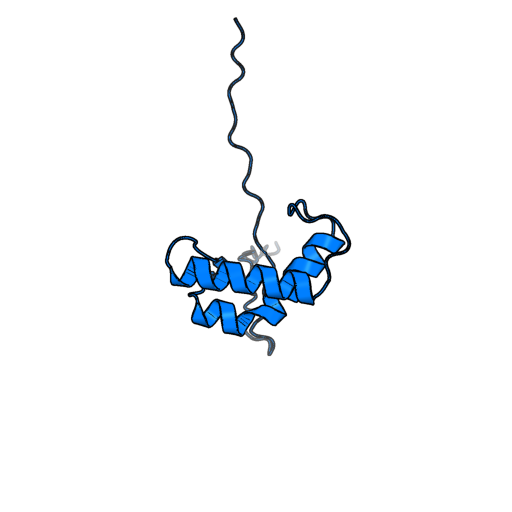066 1.00 38.03 98 SER A O 1
ATOM 730 N N . ALA A 1 99 ? -15.439 21.748 -7.520 1.00 44.28 99 ALA A N 1
ATOM 731 C CA . ALA A 1 99 ? -15.735 23.038 -8.130 1.00 44.28 99 ALA A CA 1
ATOM 732 C C . ALA A 1 99 ? -16.111 24.097 -7.074 1.00 44.28 99 ALA A C 1
ATOM 734 O O . ALA A 1 99 ? -17.210 24.079 -6.516 1.00 44.28 99 ALA A O 1
ATOM 735 N N . ARG A 1 100 ? -15.219 25.063 -6.816 1.00 44.12 100 ARG A N 1
ATOM 736 C CA . ARG A 1 100 ? -15.569 26.283 -6.080 1.00 44.12 100 ARG A CA 1
ATOM 737 C C . ARG A 1 100 ? -16.080 27.318 -7.080 1.00 44.12 100 ARG A C 1
ATOM 739 O O . ARG A 1 100 ? -15.322 27.863 -7.875 1.00 44.12 100 ARG A O 1
ATOM 746 N N . HIS A 1 101 ? -17.387 27.560 -7.008 1.00 42.47 101 HIS A N 1
ATOM 747 C CA . HIS A 1 101 ? -18.087 28.681 -7.626 1.00 42.47 101 HIS A CA 1
ATOM 748 C C . HIS A 1 101 ? -17.322 29.996 -7.402 1.00 42.47 101 HIS A C 1
ATOM 750 O O . HIS A 1 101 ? -17.237 30.485 -6.275 1.00 42.47 101 HIS A O 1
ATOM 756 N N . GLN A 1 102 ? -16.815 30.593 -8.480 1.00 46.31 102 GLN A N 1
ATOM 757 C CA . GLN A 1 102 ? -16.583 32.032 -8.530 1.00 46.31 102 GLN A CA 1
ATOM 758 C C . GLN A 1 102 ? -17.931 32.685 -8.846 1.00 46.31 102 GLN A C 1
ATOM 760 O O . GLN A 1 102 ? -18.425 32.589 -9.967 1.00 46.31 102 GLN A O 1
ATOM 765 N N . ARG A 1 103 ? -18.545 33.336 -7.855 1.00 39.19 103 ARG A N 1
ATOM 766 C CA . ARG A 1 103 ? -19.480 34.432 -8.120 1.00 39.19 103 ARG A CA 1
ATOM 767 C C . ARG A 1 103 ? -18.944 35.667 -7.415 1.00 39.19 103 ARG A C 1
ATOM 769 O O . ARG A 1 103 ? -19.089 35.838 -6.208 1.00 39.19 103 ARG A O 1
ATOM 776 N N . THR A 1 104 ? -18.224 36.432 -8.217 1.00 54.31 104 THR A N 1
ATOM 777 C CA . THR A 1 104 ? -17.798 37.811 -8.025 1.00 54.31 104 THR A CA 1
ATOM 778 C C . THR A 1 104 ? -18.976 38.699 -7.612 1.00 54.31 104 THR A C 1
ATOM 780 O O . THR A 1 104 ? -20.091 38.547 -8.118 1.00 54.31 104 THR A O 1
ATOM 783 N N . LYS A 1 105 ? -18.714 39.612 -6.674 1.00 40.50 105 LYS A N 1
ATOM 784 C CA . LYS A 1 105 ? -19.347 40.934 -6.674 1.00 40.50 105 LYS A CA 1
ATOM 785 C C . LYS A 1 105 ? -18.593 41.817 -7.658 1.00 40.50 105 LYS A C 1
ATOM 787 O O . LYS A 1 105 ? -17.378 41.561 -7.825 1.00 40.50 105 LYS A O 1
#

pLDDT: mean 70.19, std 18.42, range [38.03, 91.5]

Organism: NCBI:txid2508294

Radius of gyration: 18.29 Å; chains: 1; bounding box: 38×58×56 Å